Protein AF-A0AAE3AXI6-F1 (afdb_monomer_lite)

Foldseek 3Di:
DDPPPCLDPQQPLDDDDPDPLSNLVSQLSNLVSQLVVLVVQCVPDPDPVSVVVSVVSNVVSVVSNVVSVVVVVVVVVVVVPDD

Secondary structure (DSSP, 8-state):
-------PPPP-S-S--SSHHHHHHHHHHHHHHHHHHHHHHHHH--SHHHHHHHHHHHHHHHHHHHHHHHHHHHHHHHHTS--

Sequence (83 aa):
MKVSFRIGGRPSAELASKTPEEALRNNLQLAKWELDNAYAGFEYATDPDLIDCYIFQLNAAMKRYRYLLNQWNGLDKVSAGDV

InterPro domains:
  IPR019644 Protein of unknown function DUF2508 [PF10704] (19-71)

Radius of gyration: 16.41 Å; chains: 1; bounding box: 35×20×60 Å

pLDDT: mean 78.07, std 17.64, range [36.06, 95.56]

Structure (mmCIF, N/CA/C/O backbone):
data_AF-A0AAE3AXI6-F1
#
_entry.id   AF-A0AAE3AXI6-F1
#
loop_
_atom_site.group_PDB
_atom_site.id
_atom_site.type_symbol
_atom_site.label_atom_id
_atom_site.label_alt_id
_atom_site.label_comp_id
_atom_site.label_asym_id
_atom_site.label_entity_id
_atom_site.label_seq_id
_atom_site.pdbx_PDB_ins_code
_atom_site.Cartn_x
_atom_site.Cartn_y
_atom_site.Cartn_z
_atom_site.occupancy
_atom_site.B_iso_or_equiv
_atom_site.auth_seq_id
_atom_site.auth_comp_id
_atom_site.auth_asym_id
_atom_site.auth_atom_id
_atom_site.pdbx_PDB_model_num
ATOM 1 N N . MET A 1 1 ? -0.361 -13.437 -24.890 1.00 43.97 1 MET A N 1
ATOM 2 C CA . MET A 1 1 ? -0.482 -13.986 -23.521 1.00 43.97 1 MET A CA 1
ATOM 3 C C . MET A 1 1 ? -1.362 -13.045 -22.707 1.00 43.97 1 MET A C 1
ATOM 5 O O . MET A 1 1 ? -1.022 -11.877 -22.608 1.00 43.97 1 MET A O 1
ATOM 9 N N . LYS A 1 2 ? -2.525 -13.494 -22.214 1.00 38.94 2 LYS A N 1
ATOM 10 C CA . LYS A 1 2 ? -3.390 -12.700 -21.320 1.00 38.94 2 LYS A CA 1
ATOM 11 C C . LYS A 1 2 ? -3.028 -13.051 -19.876 1.00 38.94 2 LYS A C 1
ATOM 13 O O . LYS A 1 2 ? -3.551 -14.021 -19.337 1.00 38.94 2 LYS A O 1
ATOM 18 N N . VAL A 1 3 ? -2.107 -12.304 -19.274 1.00 44.84 3 VAL A N 1
ATOM 19 C CA . VAL A 1 3 ? -1.826 -12.407 -17.835 1.00 44.84 3 VAL A CA 1
ATOM 20 C C . VAL A 1 3 ? -2.996 -11.779 -17.085 1.00 44.84 3 VAL A C 1
ATOM 22 O O . VAL A 1 3 ? -3.191 -10.568 -17.093 1.00 44.84 3 VAL A O 1
ATOM 25 N N . SER A 1 4 ? -3.845 -12.632 -16.517 1.00 36.06 4 SER A N 1
ATOM 26 C CA . SER A 1 4 ? -4.976 -12.214 -15.693 1.00 36.06 4 SER A CA 1
ATOM 27 C C . SER A 1 4 ? -4.463 -11.950 -14.279 1.00 36.06 4 SER A C 1
ATOM 29 O O . SER A 1 4 ? -4.475 -12.852 -13.445 1.00 36.06 4 SER A O 1
ATOM 31 N N . PHE A 1 5 ? -4.001 -10.727 -14.012 1.00 49.66 5 PHE A N 1
ATOM 32 C CA . PHE A 1 5 ? -3.748 -10.262 -12.649 1.00 49.66 5 PHE A CA 1
ATOM 33 C C . PHE A 1 5 ? -5.086 -10.156 -11.921 1.00 49.66 5 PHE A C 1
ATOM 35 O O . PHE A 1 5 ? -5.790 -9.154 -12.003 1.00 49.66 5 PHE A O 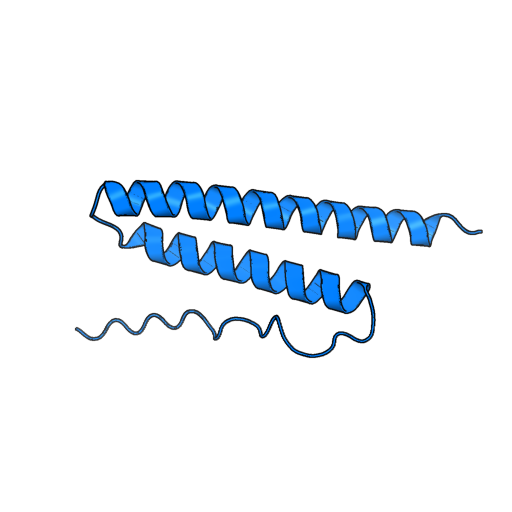1
ATOM 42 N N . ARG A 1 6 ? -5.478 -11.228 -11.232 1.00 50.47 6 ARG A N 1
ATOM 43 C CA . ARG A 1 6 ? -6.594 -11.199 -10.287 1.00 50.47 6 ARG A CA 1
ATOM 44 C C . ARG A 1 6 ? -6.068 -10.721 -8.942 1.00 50.47 6 ARG A C 1
ATOM 46 O O . ARG A 1 6 ? -6.024 -11.482 -7.982 1.00 50.47 6 ARG A O 1
ATOM 53 N N . ILE A 1 7 ? -5.665 -9.457 -8.877 1.00 56.53 7 ILE A N 1
ATOM 54 C CA . ILE A 1 7 ? -5.648 -8.766 -7.591 1.00 56.53 7 ILE A CA 1
ATOM 55 C C . ILE A 1 7 ? -7.127 -8.703 -7.208 1.00 56.53 7 ILE A C 1
ATOM 57 O O . ILE A 1 7 ? -7.933 -8.178 -7.979 1.00 56.53 7 ILE A O 1
ATOM 61 N N . GLY A 1 8 ? -7.518 -9.383 -6.122 1.00 58.31 8 GLY A N 1
ATOM 62 C CA . GLY A 1 8 ? -8.915 -9.427 -5.673 1.00 58.31 8 GLY A CA 1
ATOM 63 C C . GLY A 1 8 ? -9.510 -8.018 -5.669 1.00 58.31 8 GLY A C 1
ATOM 64 O O . GLY A 1 8 ? -8.769 -7.057 -5.492 1.00 58.31 8 GLY A O 1
ATOM 65 N N . GLY A 1 9 ? -10.810 -7.863 -5.931 1.00 67.75 9 GLY A N 1
ATOM 66 C CA . GLY A 1 9 ? -11.417 -6.531 -6.030 1.00 67.75 9 GLY A CA 1
ATOM 67 C C . GLY A 1 9 ? -11.042 -5.658 -4.830 1.00 67.75 9 GLY A C 1
ATOM 68 O O . GLY A 1 9 ? -11.044 -6.149 -3.699 1.00 67.75 9 GLY A O 1
ATOM 69 N N . ARG A 1 10 ? -10.677 -4.391 -5.085 1.00 71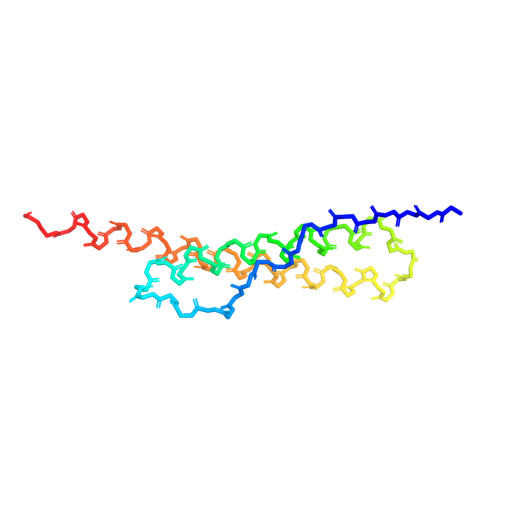.69 10 ARG A N 1
ATOM 70 C CA . ARG A 1 10 ? -10.326 -3.428 -4.033 1.00 71.69 10 ARG A CA 1
ATOM 71 C C . ARG A 1 10 ? -11.407 -3.484 -2.948 1.00 71.69 10 ARG A C 1
ATOM 73 O O . ARG A 1 10 ? -12.575 -3.276 -3.289 1.00 71.69 10 ARG A O 1
ATOM 80 N N . PRO A 1 11 ? -11.065 -3.783 -1.682 1.00 66.69 11 PRO A N 1
ATOM 81 C CA . PRO A 1 11 ? -12.060 -3.821 -0.622 1.00 66.69 11 PRO A CA 1
ATOM 82 C C . PRO A 1 11 ? -12.729 -2.445 -0.556 1.00 66.69 11 PRO A C 1
ATOM 84 O O . PRO A 1 11 ? -12.039 -1.424 -0.529 1.00 66.69 11 PRO A O 1
ATOM 87 N N . SER A 1 12 ? -14.065 -2.420 -0.628 1.00 59.66 12 SER A N 1
ATOM 88 C CA . SER A 1 12 ? -14.836 -1.177 -0.687 1.00 59.66 12 SER A CA 1
ATOM 89 C C . SER A 1 12 ? -14.602 -0.389 0.597 1.00 59.66 12 SER A C 1
ATOM 91 O O . SER A 1 12 ? -15.146 -0.717 1.647 1.00 59.66 12 SER A O 1
ATOM 93 N N . ALA A 1 13 ? -13.754 0.635 0.516 1.00 55.34 13 ALA A N 1
ATOM 94 C CA . ALA A 1 13 ? -13.524 1.580 1.604 1.00 55.34 13 ALA A CA 1
ATOM 95 C C . ALA A 1 13 ? -14.760 2.461 1.854 1.00 55.34 13 ALA A C 1
ATOM 97 O O . ALA A 1 13 ? -14.910 3.042 2.925 1.00 55.34 13 ALA A O 1
ATOM 98 N N . GLU A 1 14 ? -15.655 2.538 0.868 1.00 55.81 14 GLU A N 1
ATOM 99 C CA . GLU A 1 14 ? -16.906 3.275 0.930 1.00 55.81 14 GLU A CA 1
ATOM 100 C C . GLU A 1 14 ? -18.065 2.295 1.091 1.00 55.81 14 GLU A C 1
ATOM 102 O O . GLU A 1 14 ? -18.581 1.782 0.103 1.00 55.81 14 GLU A O 1
ATOM 107 N N . LEU A 1 15 ? -18.456 2.003 2.334 1.00 50.03 15 LEU A N 1
ATOM 108 C CA . LEU A 1 15 ? -19.869 1.851 2.698 1.00 50.03 15 LEU A CA 1
ATOM 109 C C . LEU A 1 15 ? -20.016 1.807 4.226 1.00 50.03 15 LEU A C 1
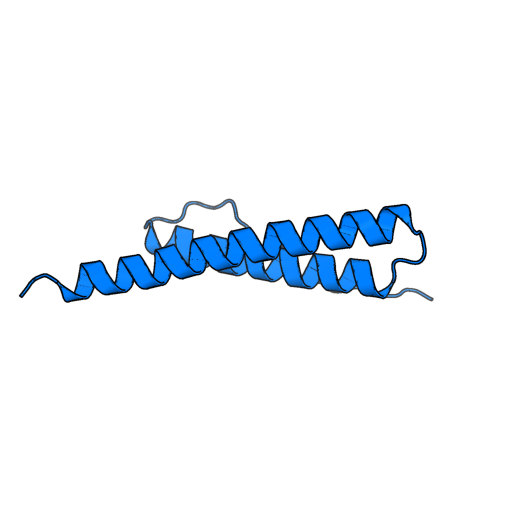ATOM 111 O O . LEU A 1 15 ? -19.787 0.775 4.848 1.00 50.03 15 LEU A O 1
ATOM 115 N N . ALA A 1 16 ? -20.389 2.945 4.817 1.00 54.72 16 ALA A N 1
ATOM 116 C CA . ALA A 1 16 ? -21.080 3.057 6.106 1.00 54.72 16 ALA A CA 1
ATOM 117 C C . ALA A 1 16 ? -20.670 2.043 7.202 1.00 54.72 16 ALA A C 1
ATOM 119 O O . ALA A 1 16 ? -21.492 1.240 7.648 1.00 54.72 16 ALA A O 1
ATOM 120 N N . SER A 1 17 ? -19.418 2.082 7.669 1.00 57.50 17 SER A N 1
ATOM 121 C CA . SER A 1 17 ? -19.052 1.405 8.921 1.00 57.50 17 SER A CA 1
ATOM 122 C C . SER A 1 17 ? -19.844 2.034 10.063 1.00 57.50 17 SER A C 1
ATOM 124 O O . SER A 1 17 ? -19.785 3.253 10.251 1.00 57.50 17 SER A O 1
ATOM 126 N N . LYS A 1 18 ? -20.598 1.227 10.811 1.00 66.88 18 LYS A N 1
ATOM 127 C CA . LYS A 1 18 ? -21.464 1.735 11.885 1.00 66.88 18 LYS A CA 1
ATOM 128 C C . LYS A 1 18 ? -20.662 2.063 13.142 1.00 66.88 18 LYS A C 1
ATOM 130 O O . LYS A 1 18 ? -21.110 2.877 13.945 1.00 66.88 18 LYS A O 1
ATOM 135 N N . THR A 1 19 ? -19.480 1.460 13.297 1.00 80.62 19 THR A N 1
ATOM 136 C CA . THR A 1 19 ? -18.591 1.653 14.448 1.00 80.62 19 THR A CA 1
ATOM 137 C C . THR A 1 19 ? -17.168 2.046 14.0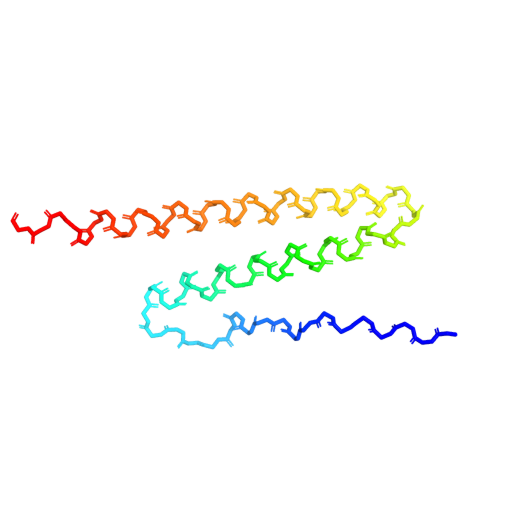20 1.00 80.62 19 THR A C 1
ATOM 139 O O . THR A 1 19 ? -16.719 1.695 12.922 1.00 80.62 19 THR A O 1
ATO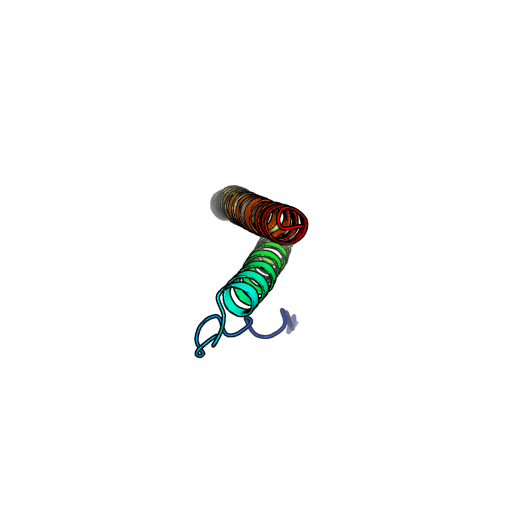M 142 N N . PRO A 1 20 ? -16.423 2.775 14.875 1.00 80.56 20 PRO A N 1
ATOM 143 C CA . PRO A 1 20 ? -15.035 3.151 14.595 1.00 80.56 20 PRO A CA 1
ATOM 144 C C . PRO A 1 20 ? -14.092 1.939 14.483 1.00 80.56 20 PRO A C 1
ATOM 146 O O . PRO A 1 20 ? -13.115 1.993 13.740 1.00 80.56 20 PRO A O 1
ATOM 149 N N . GLU A 1 21 ? -14.395 0.830 15.163 1.00 83.19 21 GLU A N 1
ATOM 150 C CA . GLU A 1 21 ? -13.625 -0.417 15.078 1.00 83.19 21 GLU A CA 1
ATOM 151 C C . GLU A 1 21 ? -13.777 -1.093 13.704 1.00 83.19 21 GLU A C 1
ATOM 153 O O . GLU A 1 21 ? -12.784 -1.475 13.081 1.00 83.19 21 GLU A O 1
ATOM 158 N N . GLU A 1 22 ? -15.005 -1.171 13.178 1.00 84.31 22 GLU A N 1
ATOM 159 C CA . GLU A 1 22 ? -15.267 -1.670 11.821 1.00 84.31 22 GLU A CA 1
ATOM 160 C C . GLU A 1 22 ? -14.564 -0.805 10.770 1.00 84.31 22 GLU A C 1
ATOM 162 O O . GLU A 1 22 ? -13.958 -1.330 9.832 1.00 84.31 22 GLU A O 1
ATOM 167 N N . ALA A 1 23 ? -14.588 0.520 10.952 1.00 84.44 23 ALA A N 1
ATOM 168 C CA . ALA A 1 23 ? -13.872 1.450 10.087 1.00 84.44 23 ALA A CA 1
ATOM 169 C C . ALA A 1 23 ? -12.364 1.168 10.099 1.00 84.44 23 ALA A C 1
ATOM 171 O O . ALA A 1 23 ? -11.729 1.113 9.044 1.00 84.44 23 ALA A O 1
ATOM 172 N N . LEU A 1 24 ? -11.782 0.956 11.281 1.00 86.50 24 LEU A N 1
ATOM 173 C CA . LEU A 1 24 ? -10.358 0.673 11.438 1.00 86.50 24 LEU A CA 1
ATOM 174 C C . LEU A 1 24 ? -9.969 -0.664 10.794 1.00 86.50 24 LEU A C 1
ATOM 176 O O . LEU A 1 24 ? -8.972 -0.738 10.072 1.00 86.50 24 LEU A O 1
ATOM 180 N N . ARG A 1 25 ? -10.795 -1.700 10.971 1.00 86.56 25 ARG A N 1
ATOM 181 C CA . ARG A 1 25 ? -10.606 -3.012 10.340 1.00 86.56 25 ARG A CA 1
ATOM 182 C C . ARG A 1 25 ? -10.667 -2.932 8.814 1.00 86.56 25 ARG A C 1
ATOM 184 O O . ARG A 1 25 ? -9.797 -3.489 8.142 1.00 86.56 25 ARG A O 1
ATOM 191 N N . ASN A 1 26 ? -11.638 -2.201 8.267 1.00 86.88 26 ASN A N 1
ATOM 192 C CA . ASN A 1 26 ? -11.758 -1.983 6.823 1.00 86.88 26 ASN A CA 1
ATOM 193 C C . ASN A 1 26 ? -10.545 -1.219 6.274 1.00 86.88 26 ASN A C 1
ATOM 195 O O . ASN A 1 26 ? -9.987 -1.590 5.241 1.00 86.88 26 ASN A O 1
ATOM 199 N N . ASN A 1 27 ? -10.076 -0.194 6.992 1.00 86.88 27 ASN A N 1
ATOM 200 C CA . ASN A 1 27 ? -8.872 0.547 6.620 1.00 86.88 27 ASN A CA 1
ATOM 201 C C . ASN A 1 27 ? -7.610 -0.332 6.647 1.00 86.88 27 ASN A C 1
ATOM 203 O O . ASN A 1 27 ? -6.764 -0.199 5.764 1.00 86.88 27 ASN A O 1
ATOM 207 N N . LEU A 1 28 ? -7.481 -1.249 7.612 1.00 89.44 28 LEU A N 1
ATOM 208 C CA . LEU A 1 28 ? -6.379 -2.219 7.657 1.00 89.44 28 LEU A CA 1
ATOM 209 C C . LEU A 1 28 ? -6.406 -3.174 6.460 1.00 89.44 28 LEU A C 1
ATOM 211 O O . LEU A 1 28 ? -5.366 -3.415 5.844 1.00 89.44 28 LEU A O 1
ATOM 215 N N . GLN A 1 29 ? -7.584 -3.693 6.104 1.00 88.75 29 GLN A N 1
ATOM 216 C CA . GLN A 1 29 ? -7.753 -4.548 4.926 1.00 88.75 29 GLN A CA 1
ATOM 217 C C . GLN A 1 29 ? -7.416 -3.805 3.633 1.00 88.75 29 GLN A C 1
ATOM 219 O O . GLN A 1 29 ? -6.739 -4.360 2.769 1.00 88.75 29 GLN A O 1
ATOM 224 N N . LEU A 1 30 ? -7.830 -2.542 3.521 1.00 87.44 30 LEU A N 1
ATOM 225 C CA . LEU A 1 30 ? -7.494 -1.691 2.386 1.00 87.44 30 LEU A CA 1
ATOM 226 C C . LEU A 1 30 ? -5.990 -1.437 2.289 1.00 87.44 30 LEU A C 1
ATOM 228 O O . LEU A 1 30 ? -5.419 -1.607 1.219 1.00 87.44 30 LEU A O 1
ATOM 232 N N . ALA A 1 31 ? -5.340 -1.067 3.394 1.00 89.75 31 ALA A N 1
ATOM 233 C CA . ALA A 1 31 ? -3.902 -0.814 3.409 1.00 89.75 31 ALA A CA 1
ATOM 234 C C . ALA A 1 31 ? -3.098 -2.077 3.052 1.00 89.75 31 ALA A C 1
ATOM 236 O O . ALA A 1 31 ? -2.104 -1.991 2.334 1.00 89.75 31 ALA A O 1
ATOM 237 N N . LYS A 1 32 ? -3.551 -3.256 3.497 1.00 89.75 32 LYS A N 1
ATOM 238 C CA . LYS A 1 32 ? -2.967 -4.540 3.093 1.00 89.75 32 LYS A CA 1
ATOM 239 C C . LYS A 1 32 ? -3.159 -4.811 1.598 1.00 89.75 32 LYS A C 1
ATOM 241 O O . LYS A 1 32 ? -2.214 -5.194 0.924 1.00 89.75 32 LYS A O 1
ATOM 246 N N . TRP A 1 33 ? -4.357 -4.568 1.074 1.00 89.12 33 TRP A N 1
ATOM 247 C CA . TRP A 1 33 ? -4.627 -4.713 -0.354 1.00 89.12 33 TRP A CA 1
ATOM 248 C C . TRP A 1 33 ? -3.769 -3.766 -1.207 1.00 89.12 33 TRP A C 1
ATOM 250 O O . TRP A 1 33 ? -3.224 -4.180 -2.224 1.00 89.12 33 TRP A O 1
ATOM 260 N N . GLU A 1 34 ? -3.605 -2.509 -0.778 1.00 88.62 34 GLU A N 1
ATOM 261 C CA . GLU A 1 34 ? -2.744 -1.523 -1.447 1.00 88.62 34 GLU A CA 1
ATOM 262 C C . GLU A 1 34 ? -1.276 -1.976 -1.460 1.00 88.62 34 GLU A C 1
ATOM 264 O O . GLU A 1 34 ? -0.606 -1.819 -2.480 1.00 88.62 34 GLU A O 1
ATOM 269 N N . LEU A 1 35 ? -0.795 -2.585 -0.367 1.00 89.94 35 LEU A N 1
ATOM 270 C CA . LEU A 1 35 ? 0.532 -3.202 -0.302 1.00 89.94 35 LEU A CA 1
ATOM 271 C C . LEU A 1 35 ? 0.678 -4.343 -1.308 1.00 89.94 35 LEU A C 1
ATOM 273 O O . LEU A 1 35 ? 1.598 -4.308 -2.119 1.00 89.94 35 LEU A O 1
ATOM 277 N N . ASP A 1 36 ? -0.229 -5.321 -1.282 1.00 89.81 36 ASP A N 1
ATOM 278 C CA . ASP A 1 36 ? -0.176 -6.483 -2.177 1.00 89.81 36 ASP A CA 1
ATOM 279 C C . ASP A 1 36 ? -0.249 -6.045 -3.651 1.00 89.81 36 ASP A C 1
ATOM 281 O O . ASP A 1 36 ? 0.465 -6.571 -4.505 1.00 89.81 36 ASP A O 1
ATOM 285 N N . ASN A 1 37 ? -1.058 -5.023 -3.948 1.00 88.31 37 ASN A N 1
ATOM 286 C CA . ASN A 1 37 ? -1.180 -4.461 -5.287 1.00 88.31 37 ASN A CA 1
ATOM 287 C C . ASN A 1 37 ? 0.092 -3.736 -5.745 1.00 88.31 37 ASN A C 1
ATOM 289 O O . ASN A 1 37 ? 0.516 -3.905 -6.886 1.00 88.31 37 ASN A O 1
ATOM 293 N N . ALA A 1 38 ? 0.708 -2.934 -4.874 1.00 89.75 38 ALA A N 1
ATOM 294 C CA . ALA A 1 38 ? 1.965 -2.259 -5.187 1.00 89.75 38 ALA A CA 1
ATOM 295 C C . ALA A 1 38 ? 3.127 -3.258 -5.332 1.00 89.75 38 ALA A C 1
ATOM 297 O O . ALA A 1 38 ? 3.950 -3.097 -6.228 1.00 89.75 38 ALA A O 1
ATOM 298 N N . TYR A 1 39 ? 3.158 -4.321 -4.520 1.00 90.69 39 TYR A N 1
ATOM 299 C CA . TYR A 1 39 ? 4.124 -5.417 -4.656 1.00 90.69 39 TYR A CA 1
ATOM 300 C C . TYR A 1 39 ? 3.973 -6.139 -5.995 1.00 90.69 39 TYR A C 1
ATOM 302 O O . TYR A 1 39 ? 4.965 -6.346 -6.690 1.00 90.69 39 TYR A O 1
ATOM 310 N N . ALA A 1 40 ? 2.737 -6.466 -6.380 1.00 89.25 40 ALA A N 1
ATOM 311 C CA . ALA A 1 40 ? 2.460 -7.071 -7.676 1.00 89.25 40 ALA A CA 1
ATOM 312 C C . ALA A 1 40 ? 2.840 -6.135 -8.832 1.00 89.25 40 ALA A C 1
ATOM 314 O O . ALA A 1 40 ? 3.359 -6.600 -9.831 1.00 89.25 40 ALA A O 1
ATOM 315 N N . GLY A 1 41 ? 2.623 -4.822 -8.714 1.00 87.62 41 GLY A N 1
ATOM 316 C CA . GLY A 1 41 ? 3.076 -3.858 -9.721 1.00 87.62 41 GLY A CA 1
ATOM 317 C C . GLY A 1 41 ? 4.602 -3.785 -9.832 1.00 87.62 41 GLY A C 1
ATOM 318 O O . GLY A 1 41 ? 5.139 -3.793 -10.938 1.00 87.62 41 GLY A O 1
ATOM 319 N N . PHE A 1 42 ? 5.296 -3.790 -8.691 1.00 91.31 42 PHE A N 1
ATOM 320 C CA . PHE A 1 42 ? 6.756 -3.747 -8.617 1.00 91.31 42 PHE A CA 1
ATOM 321 C C . PHE A 1 42 ? 7.420 -4.965 -9.271 1.00 91.31 42 PHE A C 1
ATOM 323 O O . PHE A 1 42 ? 8.418 -4.809 -9.965 1.00 91.31 42 PHE A O 1
ATOM 330 N N . GLU A 1 43 ? 6.859 -6.167 -9.095 1.00 91.00 43 GLU A N 1
ATOM 331 C CA . GLU A 1 43 ? 7.425 -7.420 -9.625 1.00 91.00 43 GLU A CA 1
ATOM 332 C C . GLU A 1 43 ? 7.592 -7.411 -11.156 1.00 91.00 43 GLU A C 1
ATOM 334 O O . GLU A 1 43 ? 8.530 -8.009 -11.680 1.00 91.00 43 GLU A O 1
ATOM 339 N N . TYR A 1 44 ? 6.714 -6.704 -11.875 1.00 89.12 44 TYR A N 1
ATOM 340 C CA . TYR A 1 44 ? 6.719 -6.647 -13.344 1.00 89.12 44 TYR A CA 1
ATOM 341 C C . TYR A 1 44 ? 7.170 -5.288 -13.888 1.00 89.12 44 TYR A C 1
ATOM 343 O O . TYR A 1 44 ? 7.192 -5.093 -15.106 1.00 89.12 44 TYR A O 1
ATOM 351 N N . ALA A 1 45 ? 7.521 -4.341 -13.015 1.00 91.31 45 ALA A N 1
ATOM 352 C CA . ALA A 1 45 ? 8.023 -3.042 -13.424 1.00 91.31 45 ALA A CA 1
ATOM 353 C C . ALA A 1 45 ? 9.449 -3.180 -13.973 1.00 91.31 45 ALA A C 1
ATOM 355 O O . ALA A 1 45 ? 10.363 -3.613 -13.278 1.00 91.31 45 ALA A O 1
ATOM 356 N N . THR A 1 46 ? 9.644 -2.797 -15.233 1.00 92.06 46 THR A N 1
ATOM 357 C CA . THR A 1 46 ? 10.967 -2.772 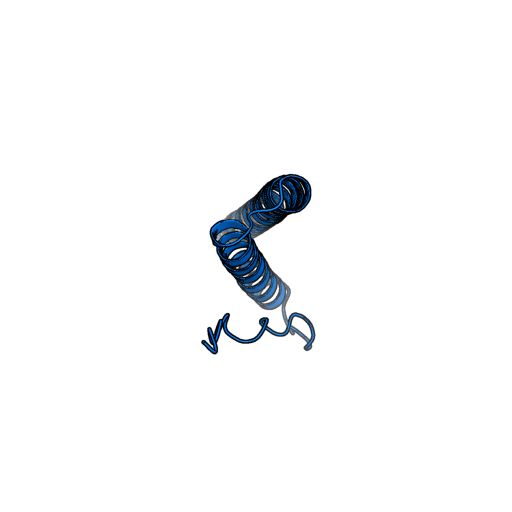-15.883 1.00 92.06 46 THR A CA 1
ATOM 358 C C . THR A 1 46 ? 11.494 -1.361 -16.096 1.00 92.06 46 THR A C 1
ATOM 360 O O . THR A 1 46 ? 12.677 -1.177 -16.365 1.00 92.06 46 THR A O 1
ATOM 363 N N . ASP A 1 47 ? 10.605 -0.374 -16.038 1.00 95.56 47 ASP A N 1
ATOM 364 C CA . ASP A 1 47 ? 10.945 1.028 -16.216 1.00 95.56 47 ASP A CA 1
ATOM 365 C C . ASP A 1 47 ? 11.487 1.607 -14.896 1.00 95.56 47 ASP A C 1
ATOM 367 O O . ASP A 1 47 ? 10.858 1.401 -13.854 1.00 95.56 47 ASP A O 1
ATOM 371 N N . PRO A 1 48 ? 12.641 2.297 -14.910 1.00 94.19 48 PRO A N 1
ATOM 372 C CA . PRO A 1 48 ? 13.273 2.809 -13.696 1.00 94.19 48 PRO A CA 1
ATOM 373 C C . PRO A 1 48 ? 12.396 3.816 -12.938 1.00 94.19 48 PRO A C 1
ATOM 375 O O . PRO A 1 48 ? 12.348 3.757 -11.710 1.00 94.19 48 PRO A O 1
ATOM 378 N N . ASP A 1 49 ? 11.636 4.665 -13.635 1.00 94.06 49 ASP A N 1
ATOM 379 C CA . ASP A 1 49 ? 10.752 5.641 -12.989 1.00 94.06 49 ASP A CA 1
ATOM 380 C C . ASP A 1 49 ? 9.537 4.942 -12.352 1.00 94.06 49 ASP A C 1
ATOM 382 O O . ASP A 1 49 ? 9.078 5.320 -11.268 1.00 94.06 49 ASP A O 1
ATOM 386 N N . LEU A 1 50 ? 9.026 3.877 -12.983 1.00 91.94 50 LEU A N 1
ATOM 387 C CA . LEU A 1 50 ? 7.971 3.041 -12.397 1.00 91.94 50 LEU A CA 1
ATOM 388 C C . LEU A 1 50 ? 8.466 2.239 -11.188 1.00 91.94 50 LEU A C 1
ATOM 390 O O . LEU A 1 50 ? 7.733 2.117 -10.206 1.00 91.94 50 LEU A O 1
ATOM 394 N N . ILE A 1 51 ? 9.696 1.719 -11.231 1.00 93.75 51 ILE A N 1
ATOM 395 C CA . ILE A 1 51 ? 10.333 1.036 -10.095 1.00 93.75 51 ILE A CA 1
ATOM 396 C C . ILE A 1 51 ? 10.387 1.984 -8.892 1.00 93.75 51 ILE A C 1
ATOM 398 O O . ILE A 1 51 ? 9.915 1.624 -7.810 1.00 93.75 51 ILE A O 1
ATOM 402 N N . ASP A 1 52 ? 10.867 3.214 -9.086 1.00 94.94 52 ASP A N 1
ATOM 403 C CA . ASP A 1 52 ? 10.911 4.225 -8.029 1.00 94.94 52 ASP A CA 1
ATOM 404 C C . ASP A 1 52 ? 9.508 4.591 -7.527 1.00 94.94 52 ASP A C 1
ATOM 406 O O . ASP A 1 52 ? 9.269 4.646 -6.315 1.00 94.94 52 ASP A O 1
ATOM 410 N N . CYS A 1 53 ? 8.542 4.764 -8.436 1.00 93.94 53 CYS A N 1
ATOM 411 C CA . CYS A 1 53 ? 7.145 5.011 -8.083 1.00 93.94 53 CYS A CA 1
ATOM 412 C C . CYS A 1 53 ? 6.597 3.932 -7.135 1.00 93.94 53 CYS A C 1
ATOM 414 O O . CYS A 1 53 ? 6.040 4.251 -6.078 1.00 93.94 53 CYS A O 1
ATOM 416 N N . TYR A 1 54 ? 6.811 2.656 -7.461 1.00 94.38 54 TYR A N 1
ATOM 417 C CA . TYR A 1 54 ? 6.371 1.536 -6.634 1.00 94.38 54 TYR A CA 1
ATOM 418 C C . TYR A 1 54 ? 7.125 1.450 -5.299 1.00 94.38 54 TYR A C 1
ATOM 420 O O . TYR A 1 54 ? 6.504 1.126 -4.285 1.00 94.38 54 TYR A O 1
ATOM 428 N N . ILE A 1 55 ? 8.414 1.810 -5.238 1.00 94.31 55 ILE A N 1
ATOM 429 C CA . ILE A 1 55 ? 9.160 1.912 -3.968 1.00 94.31 55 ILE A CA 1
ATOM 430 C C . ILE A 1 55 ? 8.518 2.956 -3.048 1.00 94.31 55 ILE A C 1
ATOM 432 O O . ILE A 1 55 ? 8.300 2.699 -1.856 1.00 94.31 55 ILE A O 1
ATOM 436 N N . PHE A 1 56 ? 8.183 4.136 -3.573 1.00 94.69 56 PHE A N 1
ATOM 437 C CA . PHE A 1 56 ? 7.506 5.166 -2.784 1.00 94.69 56 PHE A CA 1
ATOM 438 C C . PHE A 1 56 ? 6.095 4.736 -2.378 1.00 94.69 56 PHE A C 1
ATOM 440 O O . PHE A 1 56 ? 5.699 4.953 -1.228 1.00 94.69 56 PHE A O 1
ATOM 447 N N . GLN A 1 57 ? 5.362 4.072 -3.271 1.00 91.69 57 GLN A N 1
ATOM 448 C CA . GLN A 1 57 ? 4.018 3.571 -2.998 1.00 91.69 57 GLN A CA 1
ATOM 449 C C . GLN A 1 57 ? 4.014 2.502 -1.897 1.00 91.69 57 GLN A C 1
ATOM 451 O O . GLN A 1 57 ? 3.227 2.599 -0.953 1.00 91.69 57 GLN A O 1
ATOM 456 N N . LEU A 1 58 ? 4.933 1.535 -1.960 1.00 93.31 58 LEU A N 1
ATOM 457 C CA . LEU A 1 58 ? 5.114 0.503 -0.938 1.00 93.31 58 LEU A CA 1
ATOM 458 C C . LEU A 1 58 ? 5.460 1.114 0.419 1.00 93.31 58 LEU A C 1
ATOM 460 O O . LEU A 1 58 ? 4.842 0.780 1.431 1.00 93.31 58 LEU A O 1
ATOM 464 N N . ASN A 1 59 ? 6.398 2.063 0.448 1.00 93.56 59 ASN A N 1
ATOM 465 C CA . ASN A 1 59 ? 6.774 2.758 1.677 1.00 93.56 59 ASN A CA 1
ATOM 466 C C . ASN A 1 59 ? 5.602 3.541 2.286 1.00 93.56 59 ASN A C 1
ATOM 468 O O . ASN A 1 59 ? 5.409 3.523 3.505 1.00 93.56 59 ASN A O 1
ATOM 472 N N . ALA A 1 60 ? 4.814 4.229 1.460 1.00 91.62 60 ALA A N 1
ATOM 473 C CA . ALA A 1 60 ? 3.636 4.962 1.910 1.00 91.62 60 ALA A CA 1
ATOM 474 C C . ALA A 1 60 ? 2.564 4.015 2.474 1.00 91.62 60 ALA A C 1
ATOM 476 O O . ALA A 1 60 ? 2.081 4.226 3.591 1.00 91.62 60 ALA A O 1
ATOM 477 N N . ALA A 1 61 ? 2.248 2.937 1.753 1.00 90.12 61 ALA A N 1
ATOM 478 C CA . ALA A 1 61 ? 1.268 1.943 2.177 1.00 90.12 61 ALA A CA 1
ATOM 479 C C . ALA A 1 61 ? 1.707 1.223 3.466 1.00 90.12 61 ALA A C 1
ATOM 481 O O . ALA A 1 61 ? 0.906 1.053 4.386 1.00 90.12 61 ALA A O 1
ATOM 482 N N . MET A 1 62 ? 2.997 0.902 3.608 1.00 91.31 62 MET A N 1
ATOM 483 C CA . MET A 1 62 ? 3.544 0.271 4.813 1.00 91.31 62 MET A CA 1
ATOM 484 C C . MET A 1 62 ? 3.478 1.205 6.027 1.00 91.31 62 MET A C 1
ATOM 486 O O . MET A 1 62 ? 3.099 0.778 7.121 1.00 91.31 62 MET A O 1
ATOM 490 N N . LYS A 1 63 ? 3.796 2.495 5.849 1.00 92.69 63 LYS A N 1
ATOM 491 C CA . LYS A 1 63 ? 3.645 3.508 6.908 1.00 92.69 63 LYS A CA 1
ATOM 492 C C . LYS A 1 63 ? 2.187 3.637 7.347 1.00 92.69 63 LYS A C 1
ATOM 494 O O . LYS A 1 63 ? 1.927 3.645 8.550 1.00 92.69 63 LYS A O 1
ATOM 499 N N . ARG A 1 64 ? 1.247 3.675 6.396 1.00 90.56 64 ARG A N 1
ATOM 500 C CA . ARG A 1 64 ? -0.197 3.704 6.671 1.00 90.56 64 ARG A CA 1
ATOM 501 C C . ARG A 1 64 ? -0.649 2.459 7.435 1.00 90.56 64 ARG A C 1
ATOM 503 O O . ARG A 1 64 ? -1.312 2.587 8.459 1.00 90.56 64 ARG A O 1
ATOM 510 N N . TYR A 1 65 ? -0.244 1.271 6.993 1.00 90.88 65 TYR A N 1
ATOM 511 C CA . TYR A 1 65 ? -0.571 0.012 7.661 1.00 90.88 65 TYR A CA 1
ATOM 512 C C . TYR A 1 65 ? -0.049 -0.022 9.104 1.00 90.88 65 TYR A C 1
ATOM 514 O O . TYR A 1 65 ? -0.792 -0.344 10.028 1.00 90.88 65 TYR A O 1
ATOM 522 N N . ARG A 1 66 ? 1.202 0.402 9.330 1.00 91.62 66 ARG A N 1
ATOM 523 C CA . ARG A 1 66 ? 1.788 0.463 10.678 1.00 91.62 66 ARG A CA 1
ATOM 524 C C . ARG A 1 66 ? 1.080 1.468 11.587 1.00 91.62 66 ARG A C 1
ATOM 526 O O . ARG A 1 66 ? 0.885 1.182 12.764 1.00 91.62 66 ARG A O 1
ATOM 533 N N . TYR A 1 67 ? 0.676 2.619 11.055 1.00 91.19 67 TYR A N 1
ATOM 534 C CA . TYR A 1 67 ? -0.128 3.588 11.799 1.00 91.19 67 TYR A CA 1
ATOM 535 C C . TYR A 1 67 ? -1.466 2.986 12.254 1.00 91.19 67 TYR A C 1
ATOM 537 O O . TYR A 1 67 ? -1.794 3.056 13.436 1.00 91.19 67 TYR A O 1
ATOM 545 N N . LEU A 1 68 ? -2.191 2.328 11.346 1.00 89.81 68 LEU A N 1
ATOM 546 C CA . LEU A 1 68 ? -3.476 1.694 11.652 1.00 89.81 68 LEU A CA 1
ATOM 547 C C . LEU A 1 68 ? -3.330 0.538 12.656 1.00 89.81 68 LEU A C 1
ATOM 549 O O . LEU A 1 68 ? -4.168 0.387 13.540 1.00 89.81 68 LEU A O 1
ATOM 553 N N . LEU A 1 69 ? -2.246 -0.244 12.579 1.00 89.69 69 LEU A N 1
ATOM 554 C CA . LEU A 1 69 ? -1.941 -1.283 13.571 1.00 89.69 69 LEU A CA 1
ATOM 555 C C . LEU A 1 69 ? -1.689 -0.700 14.963 1.00 89.69 69 LEU A C 1
ATOM 557 O O . LEU A 1 69 ? -2.161 -1.244 15.958 1.00 89.69 69 LEU A O 1
ATOM 561 N N . ASN A 1 70 ? -0.968 0.418 15.044 1.00 90.12 70 ASN A N 1
ATOM 562 C CA . ASN A 1 70 ? -0.747 1.098 16.317 1.00 90.12 70 ASN A CA 1
ATOM 563 C C . ASN A 1 70 ? -2.059 1.641 16.895 1.00 90.12 70 ASN A C 1
ATOM 565 O O . ASN A 1 70 ? -2.260 1.557 18.103 1.00 90.12 70 ASN A O 1
ATOM 569 N N . GLN A 1 71 ? -2.960 2.156 16.051 1.00 87.50 71 GLN A N 1
ATOM 570 C CA . GLN A 1 71 ? -4.301 2.553 16.486 1.00 87.50 71 GLN A CA 1
ATOM 571 C C . GLN A 1 71 ? -5.115 1.360 16.992 1.00 87.50 71 GLN A C 1
ATOM 573 O O . GLN A 1 71 ? -5.762 1.482 18.025 1.00 87.50 71 GLN A O 1
ATOM 578 N N . TRP A 1 72 ? -5.044 0.209 16.318 1.00 85.94 72 TRP A N 1
ATOM 579 C CA . TRP A 1 72 ? -5.737 -1.015 16.733 1.00 85.94 72 TRP A CA 1
ATOM 580 C C . TRP A 1 72 ? -5.242 -1.513 18.094 1.00 85.94 72 TRP A C 1
ATOM 582 O O . TRP A 1 72 ? -6.030 -1.724 19.011 1.00 85.94 72 TRP A O 1
ATOM 592 N N . ASN A 1 73 ? -3.922 -1.603 18.262 1.00 84.12 73 ASN A N 1
ATOM 593 C CA . ASN A 1 73 ? -3.302 -2.001 19.526 1.00 84.12 73 ASN A CA 1
ATOM 594 C C . ASN A 1 73 ? -3.555 -0.978 20.648 1.00 84.12 73 ASN A C 1
ATOM 596 O O . ASN A 1 73 ? -3.642 -1.345 21.816 1.00 84.12 73 ASN A O 1
ATOM 600 N N . GLY A 1 74 ? -3.642 0.311 20.310 1.00 79.19 74 GLY A N 1
ATOM 601 C CA . GLY A 1 74 ? -4.007 1.371 21.249 1.00 79.19 74 GLY A CA 1
ATOM 602 C C . GLY A 1 74 ? -5.468 1.287 21.694 1.00 79.19 74 GLY A C 1
ATOM 603 O O . GLY A 1 74 ? -5.745 1.501 22.870 1.00 79.19 74 GLY A O 1
ATOM 604 N N . LEU A 1 75 ? -6.382 0.924 20.787 1.00 63.84 75 LEU A N 1
ATOM 605 C CA . LEU A 1 75 ? -7.789 0.663 21.106 1.00 63.84 75 LEU A CA 1
ATOM 606 C C . LEU A 1 75 ? -7.932 -0.487 22.114 1.00 63.84 75 LEU A C 1
ATOM 608 O O . LEU A 1 75 ? -8.666 -0.360 23.091 1.00 63.84 75 LEU A O 1
ATOM 612 N N . ASP A 1 76 ? -7.183 -1.573 21.907 1.00 59.94 76 ASP A N 1
ATOM 613 C CA . ASP A 1 76 ? -7.181 -2.752 22.785 1.00 59.94 76 ASP A CA 1
ATOM 614 C C . ASP A 1 76 ? -6.785 -2.382 24.227 1.00 59.94 76 ASP A C 1
ATOM 616 O O . ASP A 1 76 ? -7.444 -2.765 25.196 1.00 59.94 76 ASP A O 1
ATOM 620 N N . LYS A 1 77 ? -5.771 -1.514 24.369 1.00 56.22 77 LYS A N 1
ATOM 621 C CA . LYS A 1 77 ? -5.283 -1.012 25.665 1.00 56.22 77 LYS A CA 1
ATOM 622 C C . LYS A 1 77 ? -6.284 -0.123 26.404 1.00 56.22 77 LYS A C 1
ATOM 624 O O . LYS A 1 77 ? -6.258 -0.110 27.630 1.00 56.22 77 LYS A O 1
ATOM 629 N N . VAL A 1 78 ? -7.132 0.618 25.689 1.00 55.41 78 VAL A N 1
ATOM 630 C CA . VAL A 1 78 ? -8.186 1.449 26.300 1.00 55.41 78 VAL A CA 1
ATOM 631 C C . VAL A 1 78 ? -9.332 0.576 26.813 1.00 55.41 78 VAL A C 1
ATOM 633 O O . VAL A 1 78 ? -9.889 0.878 27.859 1.00 55.41 78 VAL A O 1
ATOM 636 N N . SER A 1 79 ? -9.638 -0.547 26.152 1.00 49.34 79 SER A N 1
ATOM 637 C CA . SER A 1 79 ? -10.692 -1.465 26.616 1.00 49.34 79 SER A CA 1
ATOM 638 C C . SER A 1 79 ? -10.313 -2.269 27.871 1.00 49.34 79 SER A C 1
ATOM 640 O O . SER A 1 79 ? -11.188 -2.684 28.624 1.00 49.34 79 SER A O 1
ATOM 642 N N . ALA A 1 80 ? -9.013 -2.463 28.123 1.00 51.44 80 ALA A N 1
ATOM 643 C CA . ALA A 1 80 ? -8.496 -3.222 29.265 1.00 51.44 80 ALA A CA 1
ATOM 644 C C . ALA A 1 80 ? -8.241 -2.368 30.529 1.00 51.44 80 ALA A C 1
ATOM 646 O O . ALA A 1 80 ? -7.685 -2.878 31.501 1.00 51.44 80 ALA A O 1
ATOM 647 N N . GLY A 1 81 ? -8.585 -1.074 30.502 1.00 47.97 81 GLY A N 1
ATOM 648 C CA . GLY A 1 81 ? -8.241 -0.100 31.544 1.00 47.97 81 GLY A CA 1
ATOM 649 C C . GLY A 1 81 ? -9.354 0.287 32.523 1.00 47.97 81 GLY A C 1
ATOM 650 O O . GLY A 1 81 ? -9.064 1.037 33.448 1.00 47.97 81 GLY A O 1
ATOM 651 N N . ASP A 1 82 ? -10.582 -0.214 32.357 1.00 47.41 82 ASP A N 1
ATOM 652 C CA . ASP A 1 82 ? -11.731 0.151 33.200 1.00 47.41 82 ASP A CA 1
ATOM 653 C C . ASP A 1 82 ? -12.288 -1.060 33.982 1.00 47.41 82 ASP A C 1
ATOM 655 O O . ASP A 1 82 ? -13.366 -1.557 33.657 1.00 47.41 82 ASP A O 1
ATOM 659 N N . VAL A 1 83 ? -11.564 -1.531 35.012 1.00 43.66 83 VAL A N 1
ATOM 660 C CA . VAL A 1 83 ? -12.101 -2.197 36.230 1.00 43.66 83 VAL A CA 1
ATOM 661 C C . VAL A 1 83 ? -11.197 -1.884 37.417 1.00 43.66 83 VAL A C 1
ATOM 663 O O . VAL A 1 83 ? -9.973 -2.115 37.298 1.00 43.66 83 VAL A O 1
#

Organism: NCBI:txid2981770